Protein AF-Q1N130-F1 (afdb_monomer_lite)

Organism: NCBI:txid207949

Foldseek 3Di:
DDPDDPPDVDQDWDKDKFFWADWDKDDQDDPDPPDQTKIWIFTQGPNFTEIEIESDPCQADDHRFIWIFIWDQDPVGTYTDHPGIDGDDDPVVPD

Radius of gyration: 16.7 Å; chains: 1; bounding box: 60×26×41 Å

Secondary structure (DSSP, 8-state):
---------PPPPEEEEEEEEEEEEEEEE-SSTTSPPEEEEEEEETTEEEEEEESSS--S--TT-EEEEEEEEETTEEEE-TTT-EE---GGG--

Structure (mmCIF, N/CA/C/O backbone):
data_AF-Q1N130-F1
#
_entry.id   AF-Q1N130-F1
#
loop_
_atom_site.group_PDB
_atom_site.id
_atom_site.type_symbol
_atom_site.label_atom_id
_atom_site.label_alt_id
_atom_site.label_comp_id
_atom_site.label_asym_id
_atom_site.label_entity_id
_atom_site.label_seq_id
_atom_site.pdbx_PDB_ins_code
_atom_site.Cartn_x
_atom_site.Cartn_y
_atom_site.Cartn_z
_atom_site.occupancy
_atom_site.B_iso_or_equiv
_atom_site.auth_seq_id
_atom_site.auth_comp_id
_atom_site.auth_asym_id
_atom_site.auth_atom_id
_atom_site.pdbx_PDB_model_num
ATOM 1 N N . MET A 1 1 ? 44.681 0.765 13.649 1.00 43.44 1 MET A N 1
ATOM 2 C CA . MET A 1 1 ? 43.348 0.150 13.839 1.00 43.44 1 MET A CA 1
ATOM 3 C C . MET A 1 1 ? 42.412 0.692 12.769 1.00 43.44 1 MET A C 1
ATOM 5 O O . MET A 1 1 ? 41.995 1.840 12.863 1.00 43.44 1 MET A O 1
ATOM 9 N N . ALA A 1 2 ? 42.157 -0.078 11.708 1.00 48.56 2 ALA A N 1
ATOM 10 C CA . ALA A 1 2 ? 41.225 0.325 10.659 1.00 48.56 2 ALA A CA 1
ATOM 11 C C . ALA A 1 2 ? 39.799 0.287 11.226 1.00 48.56 2 ALA A C 1
ATOM 13 O O . ALA A 1 2 ? 39.336 -0.766 11.663 1.00 48.56 2 ALA A O 1
ATOM 14 N N . ARG A 1 3 ? 39.112 1.434 11.263 1.00 51.25 3 ARG A N 1
ATOM 15 C CA . ARG A 1 3 ? 37.687 1.484 11.603 1.00 51.25 3 ARG A CA 1
ATOM 16 C C . ARG A 1 3 ? 36.898 0.862 10.455 1.00 51.25 3 ARG A C 1
ATOM 18 O O . ARG A 1 3 ? 36.513 1.543 9.511 1.00 51.25 3 ARG A O 1
ATOM 25 N N . GLY A 1 4 ? 36.685 -0.448 10.539 1.00 58.12 4 GLY A N 1
ATOM 26 C CA . GLY A 1 4 ? 35.635 -1.117 9.787 1.00 58.12 4 GLY A CA 1
ATOM 27 C C . GLY A 1 4 ? 34.294 -0.469 10.127 1.00 58.12 4 GLY A C 1
ATOM 28 O O . GLY A 1 4 ? 33.982 -0.242 11.295 1.00 58.12 4 GLY A O 1
ATOM 29 N N . GLY A 1 5 ? 33.514 -0.122 9.110 1.00 54.62 5 GLY A N 1
ATOM 30 C CA . GLY A 1 5 ? 32.236 0.531 9.344 1.00 54.62 5 GLY A CA 1
ATOM 31 C C . GLY A 1 5 ? 31.475 0.832 8.071 1.00 54.62 5 GLY A C 1
ATOM 32 O O . GLY A 1 5 ? 31.172 1.987 7.802 1.00 54.62 5 GLY A O 1
ATOM 33 N N . PHE A 1 6 ? 31.129 -0.201 7.303 1.00 63.50 6 PHE A N 1
ATOM 34 C CA . PHE A 1 6 ? 30.113 -0.127 6.251 1.00 63.50 6 PHE A CA 1
ATOM 35 C C . PHE A 1 6 ? 28.723 0.147 6.856 1.00 63.50 6 PHE A C 1
ATOM 37 O O . PHE A 1 6 ? 27.824 -0.686 6.789 1.00 63.50 6 PHE A O 1
ATOM 44 N N . ARG A 1 7 ? 28.509 1.315 7.464 1.00 62.22 7 ARG A N 1
ATOM 45 C CA . ARG A 1 7 ? 27.157 1.810 7.731 1.00 62.22 7 ARG A CA 1
ATOM 46 C C . ARG A 1 7 ? 26.706 2.548 6.481 1.00 62.22 7 ARG A C 1
ATOM 48 O O . ARG A 1 7 ? 26.842 3.760 6.377 1.00 62.22 7 ARG A O 1
ATOM 55 N N . ARG A 1 8 ? 26.214 1.800 5.488 1.00 63.16 8 ARG A N 1
ATOM 56 C CA . ARG A 1 8 ? 25.406 2.411 4.424 1.00 63.16 8 ARG A CA 1
ATOM 57 C C . ARG A 1 8 ? 24.234 3.102 5.123 1.00 63.16 8 ARG A C 1
ATOM 59 O O . ARG A 1 8 ? 23.512 2.432 5.860 1.00 63.16 8 ARG A O 1
ATOM 66 N N . ASN A 1 9 ? 24.071 4.407 4.910 1.00 69.94 9 ASN A N 1
ATOM 67 C CA . ASN A 1 9 ? 22.906 5.181 5.346 1.00 69.94 9 ASN A CA 1
ATOM 68 C C . ASN A 1 9 ? 21.666 4.636 4.628 1.00 69.94 9 ASN A C 1
ATOM 70 O O . ASN A 1 9 ? 21.232 5.160 3.605 1.00 69.94 9 ASN A O 1
ATOM 74 N N . LYS A 1 10 ? 21.140 3.508 5.107 1.00 75.94 10 LYS A N 1
ATOM 75 C CA . LYS A 1 10 ? 19.893 2.945 4.615 1.00 75.94 10 LYS A CA 1
ATOM 76 C C . LYS A 1 10 ? 18.791 3.874 5.095 1.00 75.94 10 LYS A C 1
ATOM 78 O O . LYS A 1 10 ? 18.631 4.046 6.300 1.00 75.94 10 LYS A O 1
ATOM 83 N N . ILE A 1 11 ? 18.064 4.466 4.152 1.00 82.81 11 ILE A N 1
ATOM 84 C CA . ILE A 1 11 ? 16.909 5.312 4.452 1.00 82.81 11 ILE A CA 1
ATOM 85 C C . ILE A 1 11 ? 15.965 4.507 5.348 1.00 82.81 11 ILE A C 1
ATOM 87 O O . ILE A 1 11 ? 15.529 3.406 4.988 1.00 82.81 11 ILE A O 1
ATOM 91 N N . GLN A 1 12 ? 15.720 5.032 6.546 1.00 87.62 12 GLN A N 1
ATOM 92 C CA . GLN A 1 12 ? 14.820 4.418 7.507 1.00 87.62 12 GLN A CA 1
ATOM 93 C C . GLN A 1 12 ? 13.394 4.569 6.979 1.00 87.62 12 GLN A C 1
ATOM 95 O O . GLN A 1 12 ? 12.940 5.680 6.717 1.00 87.62 12 GLN A O 1
ATOM 100 N N . LYS A 1 13 ? 12.695 3.445 6.807 1.00 94.38 13 LYS A N 1
ATOM 101 C CA . LYS A 1 13 ? 11.293 3.460 6.380 1.00 94.38 13 LYS A CA 1
ATOM 102 C C . LYS A 1 13 ? 10.420 3.933 7.537 1.00 94.38 13 LYS A C 1
ATOM 104 O O . LYS A 1 13 ? 10.610 3.477 8.669 1.00 94.38 13 LYS A O 1
ATOM 109 N N . GLN A 1 14 ? 9.481 4.814 7.229 1.00 96.81 14 GLN A N 1
ATOM 110 C CA . GLN A 1 14 ? 8.449 5.276 8.147 1.00 96.81 14 GLN A CA 1
ATOM 111 C C . GLN A 1 14 ? 7.322 4.239 8.223 1.00 96.81 14 GLN A C 1
ATOM 113 O O . GLN A 1 14 ? 7.218 3.366 7.357 1.00 96.81 14 GLN A O 1
ATOM 118 N N . GLN A 1 15 ? 6.516 4.304 9.280 1.00 97.25 15 GLN A N 1
ATOM 119 C CA . GLN A 1 15 ? 5.334 3.461 9.461 1.00 97.25 15 GLN A CA 1
ATOM 120 C C . GLN A 1 15 ? 4.089 4.312 9.231 1.00 97.25 15 GLN A C 1
ATOM 122 O O . GLN A 1 15 ? 4.014 5.425 9.744 1.00 97.25 15 GLN A O 1
ATOM 127 N N . GLY A 1 16 ? 3.142 3.788 8.461 1.00 97.19 16 GLY A N 1
ATOM 128 C CA . GLY A 1 16 ? 1.845 4.399 8.209 1.00 97.19 16 GLY A CA 1
ATOM 129 C C . GLY A 1 16 ? 0.722 3.480 8.674 1.00 97.19 16 GLY A C 1
ATOM 130 O O . GLY A 1 16 ? 0.847 2.251 8.632 1.00 97.19 16 GLY A O 1
ATOM 131 N N . LYS A 1 17 ? -0.365 4.090 9.134 1.00 97.75 17 LYS A N 1
ATOM 132 C CA . LYS A 1 17 ? -1.630 3.432 9.446 1.00 97.75 17 LYS A CA 1
ATOM 133 C C . LYS A 1 17 ? -2.748 4.392 9.073 1.00 97.75 17 LYS A C 1
ATOM 135 O O . LYS A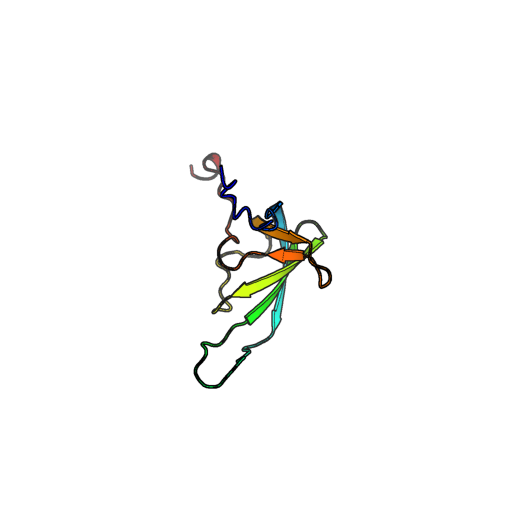 1 17 ? -2.631 5.569 9.400 1.00 97.75 17 LYS A O 1
ATOM 140 N N . GLY A 1 18 ? -3.800 3.886 8.447 1.00 97.81 18 GLY A N 1
ATOM 141 C CA . GLY A 1 18 ? -4.942 4.720 8.115 1.00 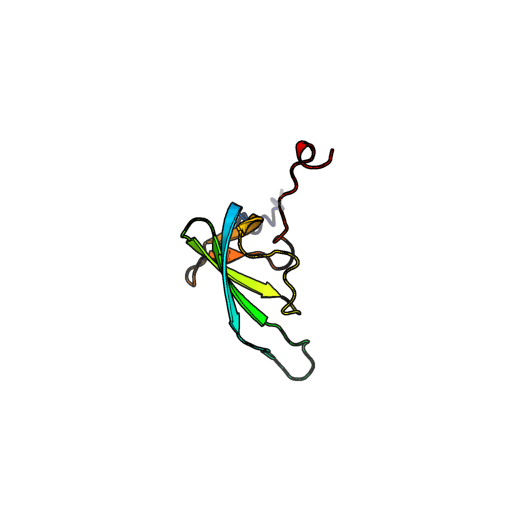97.81 18 GLY A CA 1
ATOM 142 C C . GLY A 1 18 ? -6.053 4.008 7.368 1.00 97.81 18 GLY A C 1
ATOM 143 O O . GLY A 1 18 ? -5.932 2.820 7.077 1.00 97.81 18 GLY A O 1
ATOM 144 N N . THR A 1 19 ? -7.128 4.728 7.071 1.00 98.31 19 THR A N 1
ATOM 145 C CA . THR A 1 19 ? -8.273 4.211 6.305 1.00 98.31 19 THR A CA 1
ATOM 146 C C 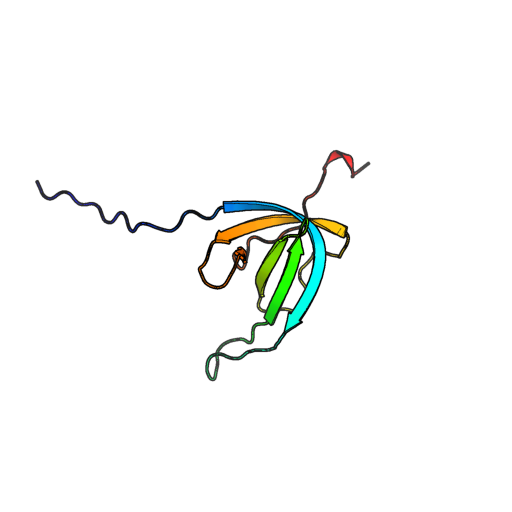. THR A 1 19 ? -7.995 4.319 4.812 1.00 98.31 19 THR A C 1
ATOM 148 O O . THR A 1 19 ? -7.630 5.391 4.336 1.00 98.31 19 THR A O 1
ATOM 151 N N . LEU A 1 20 ? -8.166 3.226 4.065 1.00 98.44 20 LEU A N 1
ATOM 152 C CA . LEU A 1 20 ? -8.017 3.220 2.612 1.00 98.44 20 LEU A CA 1
ATOM 153 C C . LEU A 1 20 ? -9.246 3.850 1.946 1.00 98.44 20 LEU A C 1
ATOM 155 O O . LEU A 1 20 ? -10.338 3.293 1.991 1.00 98.44 20 LEU A O 1
ATOM 159 N N . GLU A 1 21 ? -9.074 5.001 1.306 1.00 98.44 21 GLU A N 1
ATOM 160 C CA . GLU A 1 21 ? -10.180 5.789 0.750 1.00 98.44 21 GLU A CA 1
ATOM 161 C C . GLU A 1 21 ? -10.347 5.587 -0.754 1.00 98.44 21 GLU A C 1
ATOM 163 O O . GLU A 1 21 ? -11.471 5.509 -1.252 1.00 98.44 21 GLU A O 1
ATOM 168 N N . THR A 1 22 ? -9.239 5.494 -1.494 1.00 98.25 22 THR A N 1
ATOM 169 C CA . THR A 1 22 ? -9.271 5.281 -2.946 1.00 98.25 22 THR A CA 1
ATOM 170 C C . THR A 1 22 ? -8.150 4.353 -3.405 1.00 98.25 22 THR A C 1
ATOM 172 O O . THR A 1 22 ? -7.085 4.288 -2.787 1.00 98.25 22 THR A O 1
ATOM 175 N N . VAL A 1 23 ? -8.396 3.644 -4.511 1.00 98.00 23 VAL A N 1
ATOM 176 C CA . VAL A 1 23 ? -7.413 2.806 -5.205 1.00 98.00 23 VAL A CA 1
ATOM 177 C C . VAL A 1 23 ? -7.526 3.068 -6.702 1.00 98.00 23 VAL A C 1
ATOM 179 O O . VAL A 1 23 ? -8.561 2.792 -7.308 1.00 98.00 23 VAL A O 1
ATOM 182 N N . LYS A 1 24 ? -6.448 3.558 -7.317 1.00 97.88 24 LYS A N 1
ATOM 183 C CA . LYS A 1 24 ? -6.306 3.627 -8.775 1.00 97.88 24 LYS A CA 1
ATOM 184 C C . LYS A 1 24 ? -5.135 2.761 -9.216 1.00 97.88 24 LYS A C 1
ATOM 186 O O . LYS A 1 24 ? -4.009 2.978 -8.780 1.00 97.88 24 LYS A O 1
ATOM 191 N N . THR A 1 25 ? -5.391 1.816 -10.112 1.00 97.81 25 THR A N 1
ATOM 192 C CA . THR A 1 25 ? -4.379 0.877 -10.612 1.00 97.81 25 THR A CA 1
ATOM 193 C C . THR A 1 25 ? -4.001 1.199 -12.054 1.00 97.81 25 THR A C 1
ATOM 195 O O . THR A 1 25 ? -4.871 1.415 -12.895 1.00 97.81 25 THR A O 1
ATOM 198 N N . GLU A 1 26 ? -2.703 1.191 -12.346 1.00 97.56 26 GLU A N 1
ATOM 199 C CA . GLU A 1 26 ? -2.127 1.332 -13.684 1.00 97.56 26 GLU A CA 1
ATOM 200 C C . GLU A 1 26 ? -1.197 0.147 -13.991 1.00 97.56 26 GLU A C 1
ATOM 202 O O . GLU A 1 26 ? -0.532 -0.384 -13.097 1.00 97.56 26 GLU A O 1
ATOM 207 N N . GLY A 1 27 ? -1.133 -0.257 -15.263 1.00 94.25 27 GLY A N 1
ATOM 208 C CA . GLY A 1 27 ? -0.338 -1.396 -15.734 1.00 94.25 27 GLY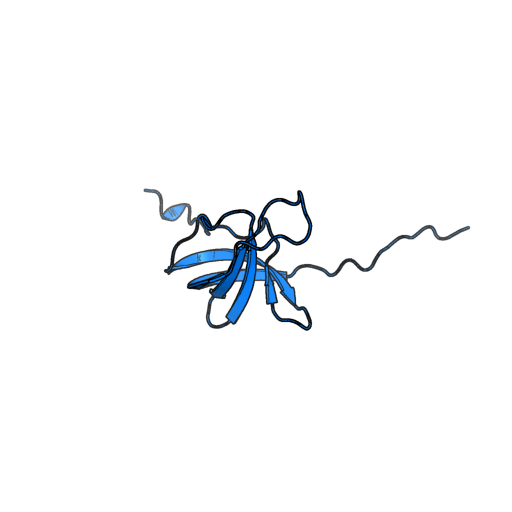 A CA 1
ATOM 209 C C . GLY A 1 27 ? -1.177 -2.436 -16.495 1.00 94.25 27 GLY A C 1
ATOM 210 O O . GLY A 1 27 ? -2.320 -2.143 -16.853 1.00 94.25 27 GLY A O 1
ATOM 211 N N . PRO A 1 28 ? -0.632 -3.639 -16.752 1.00 94.50 28 PRO A N 1
ATOM 212 C CA . PRO A 1 28 ? 0.681 -4.111 -16.308 1.00 94.50 28 PRO A CA 1
ATOM 213 C C . PRO A 1 28 ? 1.850 -3.396 -16.999 1.00 94.50 28 PRO A C 1
ATOM 215 O O . PRO A 1 28 ? 1.782 -3.021 -18.168 1.00 94.50 28 PRO A O 1
ATOM 218 N N . PHE A 1 29 ? 2.948 -3.226 -16.270 1.00 95.38 29 PHE A N 1
ATOM 219 C CA . PHE A 1 29 ? 4.215 -2.707 -16.775 1.00 95.38 29 PHE A CA 1
ATOM 220 C C . PHE A 1 29 ? 5.259 -3.822 -16.841 1.00 95.38 29 PHE A C 1
ATOM 222 O O . PHE A 1 29 ? 5.345 -4.668 -15.952 1.00 95.38 29 PHE A O 1
ATOM 229 N N . ILE A 1 30 ? 6.107 -3.782 -17.869 1.00 94.62 30 ILE A N 1
ATOM 230 C CA . ILE A 1 30 ? 7.251 -4.685 -18.034 1.00 94.62 30 ILE A CA 1
ATOM 231 C C . ILE A 1 30 ? 8.495 -3.816 -18.215 1.00 94.62 30 ILE A C 1
ATOM 233 O O . ILE A 1 30 ? 8.560 -2.999 -19.128 1.00 94.62 30 ILE A O 1
ATOM 237 N N . GLU A 1 31 ? 9.482 -3.964 -17.331 1.00 90.25 31 GLU A N 1
ATOM 238 C CA . GLU A 1 31 ? 10.704 -3.140 -17.378 1.00 90.25 31 GLU A CA 1
ATOM 239 C C . GLU A 1 31 ? 11.715 -3.650 -18.415 1.00 90.25 31 GLU A C 1
ATOM 241 O O . GLU A 1 31 ? 12.428 -2.862 -19.027 1.00 90.25 31 GLU A O 1
ATOM 246 N N . TRP A 1 32 ? 11.763 -4.968 -18.631 1.00 91.94 32 TRP A N 1
ATOM 247 C CA . TRP A 1 32 ? 12.564 -5.619 -19.668 1.00 91.94 32 TRP A CA 1
ATOM 248 C C . TRP A 1 32 ? 11.962 -6.974 -20.046 1.00 91.94 32 TRP A C 1
ATOM 250 O O . TRP A 1 32 ? 11.217 -7.578 -19.270 1.00 91.94 32 TRP A O 1
ATOM 260 N N . VAL A 1 33 ? 12.324 -7.479 -21.227 1.00 90.19 33 VAL A N 1
ATOM 261 C CA . VAL A 1 33 ? 11.866 -8.782 -21.732 1.00 90.19 33 VAL A CA 1
ATOM 262 C C . VAL A 1 33 ? 12.259 -9.890 -20.747 1.00 90.19 33 VAL A C 1
ATOM 264 O O . VAL A 1 33 ? 13.441 -10.097 -20.480 1.00 90.19 33 VAL A O 1
ATOM 267 N N . GLY A 1 34 ? 11.264 -10.585 -20.189 1.00 90.06 34 GLY A N 1
ATOM 268 C CA . GLY A 1 34 ? 11.453 -11.672 -19.220 1.00 90.06 34 GLY A CA 1
ATOM 269 C C . GLY A 1 34 ? 11.346 -11.277 -17.740 1.00 90.06 34 GLY A C 1
ATOM 270 O O . GLY A 1 34 ? 11.375 -12.165 -16.890 1.00 90.06 34 GLY A O 1
ATOM 271 N N . LYS A 1 35 ? 11.195 -9.987 -17.394 1.00 91.38 35 LYS A N 1
ATOM 272 C CA . LYS A 1 35 ? 10.787 -9.592 -16.031 1.00 91.38 35 LYS A CA 1
ATOM 273 C C . LYS A 1 35 ? 9.299 -9.910 -15.837 1.00 91.38 35 LYS A C 1
ATOM 275 O O . LYS A 1 35 ? 8.533 -9.651 -16.765 1.00 91.38 35 LYS A O 1
ATOM 280 N N . PRO A 1 36 ? 8.875 -10.384 -14.651 1.00 92.75 36 PRO A N 1
ATOM 281 C CA . PRO A 1 36 ? 7.461 -10.418 -14.308 1.00 92.75 36 PRO A CA 1
ATOM 282 C C . PRO A 1 36 ? 6.825 -9.037 -14.455 1.00 92.75 36 PRO A C 1
ATOM 284 O O . PRO A 1 36 ? 7.465 -8.015 -14.170 1.00 92.75 36 PRO A O 1
ATOM 287 N N . GLU A 1 37 ? 5.571 -9.030 -14.889 1.00 95.19 37 GLU A N 1
ATOM 288 C CA . GLU A 1 37 ? 4.762 -7.824 -14.908 1.00 95.19 37 GLU A CA 1
ATOM 289 C C . GLU A 1 37 ? 4.550 -7.270 -13.496 1.00 95.19 37 GLU A C 1
ATOM 291 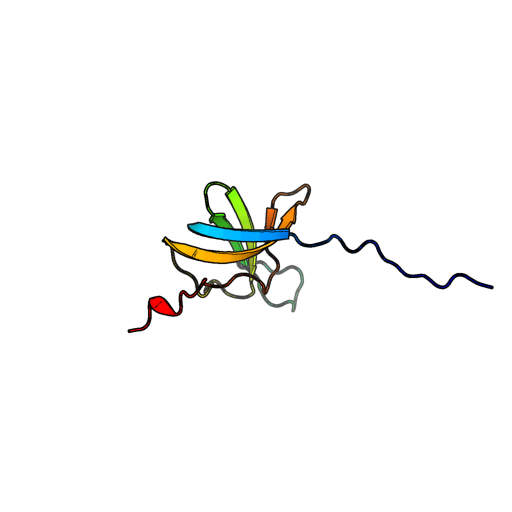O O . GLU A 1 37 ? 4.640 -7.983 -12.493 1.00 95.19 37 GLU A O 1
ATOM 296 N N . TYR A 1 38 ? 4.321 -5.966 -13.418 1.00 95.62 38 TYR A N 1
ATOM 297 C CA . TYR A 1 38 ? 3.952 -5.314 -12.173 1.00 95.62 38 TYR A CA 1
ATOM 298 C C . TYR A 1 38 ? 2.919 -4.222 -12.418 1.00 95.62 38 TYR A C 1
ATOM 300 O O . TYR A 1 38 ? 2.831 -3.648 -13.505 1.00 95.62 38 TYR A O 1
ATOM 308 N N . TYR A 1 39 ? 2.173 -3.907 -11.373 1.00 97.38 39 TYR A N 1
ATOM 309 C CA . TYR A 1 39 ? 1.164 -2.865 -11.345 1.00 97.38 39 TYR A CA 1
ATOM 310 C C . TYR A 1 39 ? 1.623 -1.730 -10.436 1.00 97.38 39 TYR A C 1
ATOM 312 O O . TYR A 1 39 ? 2.392 -1.931 -9.490 1.00 97.38 39 TYR A O 1
ATOM 320 N N . ARG A 1 40 ? 1.159 -0.519 -10.740 1.00 97.25 40 ARG A N 1
ATOM 321 C CA . ARG A 1 40 ? 1.300 0.650 -9.871 1.00 97.25 40 ARG A CA 1
ATOM 322 C C . ARG A 1 40 ? -0.068 1.023 -9.337 1.00 97.25 40 ARG A C 1
ATOM 324 O O . ARG A 1 40 ? -0.992 1.243 -10.112 1.00 97.25 40 ARG A O 1
ATOM 331 N N . HIS A 1 41 ? -0.171 1.124 -8.023 1.00 97.88 41 HIS A N 1
ATOM 332 C CA . HIS A 1 41 ? -1.379 1.513 -7.318 1.00 97.88 41 HIS A CA 1
ATOM 333 C C . HIS A 1 41 ? -1.167 2.873 -6.671 1.00 97.88 41 HIS A C 1
ATOM 335 O O . HIS A 1 41 ? -0.197 3.065 -5.938 1.00 97.88 41 HIS A O 1
ATOM 341 N N . TYR A 1 42 ? -2.077 3.798 -6.935 1.00 98.00 42 TYR A N 1
ATOM 342 C CA . TYR A 1 42 ? -2.186 5.076 -6.251 1.00 98.00 42 TYR A CA 1
ATOM 343 C C . TYR A 1 42 ? -3.277 4.920 -5.198 1.00 98.00 42 TYR A C 1
ATOM 345 O O . TYR A 1 42 ? -4.441 4.694 -5.535 1.00 98.00 42 TYR A O 1
ATOM 353 N N . LEU A 1 43 ? -2.862 4.938 -3.934 1.00 98.31 43 LEU A N 1
ATOM 354 C CA . LEU A 1 43 ? -3.709 4.714 -2.772 1.00 98.31 43 LEU A CA 1
ATOM 355 C C . LEU A 1 43 ? -3.885 6.039 -2.036 1.00 98.31 43 LEU A C 1
ATOM 357 O O . LEU A 1 43 ? -2.885 6.652 -1.661 1.00 98.31 43 LEU A O 1
ATOM 361 N N . THR A 1 44 ? -5.122 6.461 -1.787 1.00 98.50 44 THR A N 1
ATOM 362 C CA . THR A 1 44 ? -5.384 7.551 -0.834 1.00 98.50 44 THR A CA 1
ATOM 363 C C . THR A 1 44 ? -5.659 6.944 0.533 1.00 98.50 44 THR A C 1
ATOM 365 O O . THR A 1 44 ? -6.555 6.109 0.657 1.00 98.50 44 THR A O 1
ATOM 368 N N . ILE A 1 45 ? -4.866 7.322 1.536 1.00 98.44 45 ILE A N 1
ATOM 369 C CA . ILE A 1 45 ? -4.981 6.828 2.910 1.00 98.44 45 ILE A CA 1
ATOM 370 C C . ILE A 1 45 ? -4.966 8.023 3.864 1.00 98.44 45 ILE A C 1
ATOM 372 O O . ILE A 1 45 ? -3.965 8.743 3.924 1.00 98.44 45 ILE A O 1
ATOM 376 N N . ASP A 1 46 ? -6.064 8.231 4.595 1.00 97.06 46 ASP A N 1
ATOM 377 C CA . ASP A 1 46 ? -6.287 9.409 5.455 1.00 97.06 46 ASP A CA 1
ATOM 378 C C . ASP A 1 46 ? -5.897 10.734 4.759 1.00 97.06 46 ASP A C 1
ATOM 380 O O . ASP A 1 46 ? -5.148 11.561 5.285 1.00 97.06 46 ASP A O 1
ATOM 384 N N . GLY A 1 47 ? -6.347 10.905 3.515 1.00 96.94 47 GLY A N 1
ATOM 385 C CA . GLY A 1 47 ? -6.123 12.088 2.686 1.00 96.94 47 GLY A CA 1
ATOM 386 C C . GLY A 1 47 ? -4.742 12.192 2.031 1.00 96.94 47 GLY A C 1
ATOM 387 O O . GLY A 1 47 ? -4.520 13.115 1.249 1.00 96.94 47 GLY A O 1
ATOM 388 N N . ASN A 1 48 ? -3.813 11.269 2.303 1.00 97.81 48 ASN A N 1
ATOM 389 C CA . ASN A 1 48 ? -2.474 11.272 1.707 1.00 97.81 48 ASN A CA 1
ATOM 390 C C . ASN A 1 48 ? -2.378 10.283 0.544 1.00 97.81 48 ASN A C 1
ATOM 392 O O . ASN A 1 48 ? -2.840 9.148 0.647 1.00 97.81 48 ASN A O 1
ATOM 396 N N . GLU A 1 49 ? -1.736 10.694 -0.550 1.00 98.06 49 GLU A N 1
ATOM 397 C CA . GLU A 1 49 ? -1.528 9.837 -1.718 1.00 98.06 49 GLU A CA 1
ATOM 398 C C . GLU A 1 49 ? -0.210 9.060 -1.613 1.00 98.06 49 GLU A C 1
ATOM 400 O O . GLU A 1 49 ? 0.867 9.627 -1.407 1.00 98.06 49 GLU A O 1
ATOM 405 N N . TYR A 1 50 ? -0.302 7.745 -1.791 1.00 98.38 50 TYR A N 1
ATOM 406 C CA . TYR A 1 50 ? 0.817 6.818 -1.767 1.00 98.38 50 TYR A CA 1
ATOM 407 C C . TYR A 1 50 ? 0.890 6.017 -3.060 1.00 98.38 50 TYR A C 1
ATOM 409 O O . TYR A 1 50 ? -0.121 5.544 -3.575 1.00 98.38 50 TYR A O 1
ATOM 417 N N . ARG A 1 51 ? 2.110 5.762 -3.535 1.00 97.94 51 ARG A N 1
ATOM 418 C CA . ARG A 1 51 ? 2.368 4.797 -4.605 1.00 97.94 51 ARG A CA 1
ATOM 419 C C . ARG A 1 51 ? 2.744 3.439 -4.022 1.00 97.94 51 ARG A C 1
ATOM 421 O O . ARG A 1 51 ? 3.654 3.347 -3.198 1.00 97.94 51 ARG A O 1
ATOM 428 N N . TYR A 1 52 ? 2.119 2.377 -4.513 1.00 97.75 52 TYR A N 1
ATOM 429 C CA . TYR A 1 52 ? 2.424 0.991 -4.171 1.00 97.75 52 TYR A CA 1
ATOM 430 C C . TYR A 1 52 ? 2.655 0.153 -5.435 1.00 97.75 52 TYR A C 1
ATOM 432 O O . TYR A 1 52 ? 1.994 0.359 -6.448 1.00 97.75 52 TYR A O 1
ATOM 440 N N . GLU A 1 53 ? 3.619 -0.769 -5.398 1.00 96.69 53 GLU A N 1
ATOM 441 C CA . GLU A 1 53 ? 3.962 -1.634 -6.535 1.00 96.69 53 GLU A CA 1
ATOM 442 C C . GLU A 1 53 ? 3.881 -3.112 -6.150 1.00 96.69 53 GLU A C 1
ATOM 444 O O . GLU A 1 53 ? 4.626 -3.584 -5.282 1.00 96.69 53 GLU A O 1
ATOM 449 N N . SER A 1 54 ? 3.040 -3.857 -6.858 1.00 96.25 54 SER A N 1
ATOM 450 C CA . SER A 1 54 ? 2.814 -5.294 -6.674 1.00 96.25 54 SER A CA 1
ATOM 451 C C . SER A 1 54 ? 2.847 -6.026 -8.012 1.00 96.25 54 SER A C 1
ATOM 453 O O . SER A 1 54 ? 2.772 -5.432 -9.084 1.00 96.25 54 SER A O 1
ATOM 455 N N . ASP A 1 55 ? 3.019 -7.339 -7.946 1.00 95.00 55 ASP A N 1
ATOM 456 C CA . ASP A 1 55 ? 2.934 -8.261 -9.087 1.00 95.00 55 ASP A CA 1
ATOM 457 C C . ASP A 1 55 ? 1.489 -8.672 -9.433 1.00 95.00 55 ASP A C 1
ATOM 459 O O . ASP A 1 55 ? 1.263 -9.368 -10.416 1.00 95.00 55 ASP A O 1
ATOM 463 N N . THR A 1 56 ? 0.504 -8.210 -8.660 1.00 94.31 56 THR A N 1
ATOM 464 C CA . THR A 1 56 ? -0.923 -8.508 -8.836 1.00 94.31 56 THR A CA 1
ATOM 465 C C . THR A 1 56 ? -1.776 -7.268 -8.578 1.00 94.31 56 THR A C 1
ATOM 467 O O . THR A 1 56 ? -1.354 -6.362 -7.854 1.00 94.31 56 THR A O 1
ATOM 470 N N . THR A 1 57 ? -2.984 -7.240 -9.142 1.00 94.81 57 THR A N 1
ATOM 471 C CA . THR A 1 57 ? -4.004 -6.226 -8.845 1.00 94.81 57 THR A CA 1
ATOM 472 C C . THR A 1 57 ? -4.785 -6.503 -7.563 1.00 94.81 57 THR A C 1
ATOM 474 O O . THR A 1 57 ? -5.466 -5.610 -7.068 1.00 94.81 57 THR A O 1
ATOM 477 N N . ASP A 1 58 ? -4.714 -7.729 -7.044 1.00 95.31 58 ASP A N 1
ATOM 478 C CA . ASP A 1 58 ? -5.334 -8.112 -5.777 1.00 95.31 58 ASP A CA 1
ATOM 479 C C . ASP A 1 58 ? -4.474 -7.620 -4.603 1.00 95.31 58 ASP A C 1
ATOM 481 O O . ASP A 1 58 ? -3.386 -8.135 -4.354 1.00 95.31 58 ASP A O 1
ATOM 485 N N . LEU A 1 59 ? -4.934 -6.575 -3.909 1.00 95.19 59 LEU A N 1
ATOM 486 C CA . LEU A 1 59 ? -4.173 -5.938 -2.826 1.00 95.19 59 LEU A CA 1
ATOM 487 C C . LEU A 1 59 ? -4.388 -6.595 -1.454 1.00 95.19 59 LEU A C 1
ATOM 489 O O . LEU A 1 59 ? -3.698 -6.236 -0.499 1.00 95.19 59 LEU A O 1
ATOM 493 N N . GLY A 1 60 ? -5.354 -7.513 -1.330 1.00 94.12 60 GLY A N 1
ATOM 494 C CA . GLY A 1 60 ? -5.745 -8.111 -0.047 1.00 94.12 60 GLY A CA 1
ATOM 495 C C . GLY A 1 60 ? -6.326 -7.112 0.968 1.00 94.12 60 GLY A C 1
ATOM 496 O O . GLY A 1 60 ? -6.367 -7.406 2.163 1.00 94.12 60 GLY A O 1
ATOM 497 N N . VAL A 1 61 ? -6.731 -5.925 0.505 1.00 96.12 61 VAL A N 1
ATOM 498 C CA . VAL A 1 61 ? -7.364 -4.845 1.276 1.00 96.12 61 VAL A CA 1
ATOM 499 C C . VAL A 1 61 ? -8.455 -4.198 0.429 1.00 96.12 61 VAL A C 1
ATOM 501 O O . VAL A 1 61 ? -8.328 -4.116 -0.795 1.00 96.12 61 VAL A O 1
ATOM 504 N N . GLU A 1 62 ? -9.511 -3.726 1.079 1.00 96.56 62 GLU A N 1
ATOM 505 C CA . GLU A 1 62 ? -10.679 -3.127 0.431 1.00 96.56 62 GLU A CA 1
ATOM 506 C C . GLU A 1 62 ? -10.855 -1.656 0.835 1.00 96.56 62 GLU A C 1
ATOM 508 O O . GLU A 1 62 ? -10.288 -1.186 1.823 1.00 96.56 62 GLU A O 1
ATOM 513 N N . LEU A 1 63 ? -11.639 -0.896 0.063 1.00 97.31 63 LEU A N 1
ATOM 514 C CA . LEU A 1 63 ? -11.976 0.482 0.433 1.00 97.31 63 LEU A CA 1
ATOM 515 C C . LEU A 1 63 ? -12.700 0.506 1.785 1.00 97.31 63 LEU A C 1
ATOM 517 O O . LEU A 1 63 ? -13.601 -0.292 2.032 1.00 97.31 63 LEU A O 1
ATOM 521 N N . GLY A 1 64 ? -12.316 1.442 2.648 1.00 96.81 64 GLY A N 1
ATOM 522 C CA . GLY A 1 64 ? -12.788 1.543 4.026 1.00 96.81 64 GLY A CA 1
ATOM 523 C C . GLY A 1 64 ? -12.009 0.679 5.020 1.00 96.81 64 GLY A C 1
ATOM 524 O O . GLY A 1 64 ? -12.164 0.877 6.225 1.00 96.81 64 GLY A O 1
ATOM 525 N N . ASP A 1 65 ? -11.140 -0.228 4.562 1.00 96.94 65 ASP A N 1
ATOM 526 C CA . ASP A 1 65 ? -10.286 -0.979 5.474 1.00 96.94 65 ASP A CA 1
ATOM 527 C C . ASP A 1 65 ? -9.262 -0.070 6.141 1.00 96.94 65 ASP A C 1
ATOM 529 O O . ASP A 1 65 ? -8.632 0.788 5.517 1.00 96.94 65 ASP A O 1
ATOM 533 N N . MET A 1 66 ? -9.026 -0.332 7.423 1.00 97.19 66 MET A N 1
ATOM 534 C CA . MET A 1 66 ? -7.858 0.204 8.095 1.00 97.19 66 MET A CA 1
ATOM 535 C C . MET A 1 66 ? -6.637 -0.605 7.660 1.00 97.19 66 MET A C 1
ATOM 537 O O . MET A 1 66 ? -6.584 -1.816 7.860 1.00 97.19 66 MET A O 1
ATOM 541 N N . VAL A 1 67 ? -5.644 0.059 7.083 1.00 98.12 67 VAL A N 1
ATOM 542 C CA . VAL A 1 67 ? -4.421 -0.554 6.566 1.00 98.12 67 VAL A CA 1
ATOM 543 C C . VAL A 1 67 ? -3.202 -0.101 7.358 1.00 98.12 67 VAL A C 1
ATOM 545 O O . VAL A 1 67 ? -3.159 1.000 7.907 1.00 98.12 67 VAL A O 1
ATOM 548 N N . VAL A 1 68 ? -2.193 -0.962 7.421 1.00 98.06 68 VAL A N 1
ATOM 549 C CA . VAL A 1 68 ? -0.866 -0.682 7.976 1.00 98.06 68 VAL A CA 1
ATOM 550 C C . VAL A 1 68 ? 0.185 -0.941 6.913 1.00 98.06 68 VAL A C 1
ATOM 552 O O . VAL A 1 68 ? 0.056 -1.861 6.107 1.00 98.06 68 VAL A O 1
ATOM 555 N N . PHE A 1 69 ? 1.220 -0.108 6.889 1.00 98.38 69 PHE A N 1
ATOM 556 C CA . PHE A 1 69 ? 2.261 -0.188 5.873 1.00 98.38 69 PHE A CA 1
ATOM 557 C C . PHE A 1 69 ? 3.547 0.502 6.314 1.00 98.38 69 PHE A C 1
ATOM 559 O O . PHE A 1 69 ? 3.609 1.220 7.314 1.00 98.38 69 PHE A O 1
ATOM 566 N N . ARG A 1 70 ? 4.612 0.289 5.542 1.00 98.00 70 ARG A N 1
ATOM 567 C CA . ARG A 1 70 ? 5.838 1.078 5.641 1.00 98.00 70 ARG A CA 1
ATOM 568 C C . ARG A 1 70 ? 6.051 1.840 4.356 1.00 98.00 70 ARG A C 1
ATOM 570 O O . ARG A 1 70 ? 5.864 1.282 3.280 1.00 98.00 70 ARG A O 1
ATOM 577 N N . TYR A 1 71 ? 6.541 3.062 4.462 1.00 97.81 71 TYR A N 1
ATOM 578 C CA . TYR A 1 71 ? 6.804 3.890 3.296 1.00 97.81 71 TYR A CA 1
ATOM 579 C C . TYR A 1 71 ? 8.122 4.648 3.419 1.00 97.81 71 TYR A C 1
ATOM 581 O O . TYR A 1 71 ? 8.747 4.711 4.483 1.00 97.81 71 TYR A O 1
ATOM 589 N N . ILE A 1 72 ? 8.567 5.191 2.295 1.00 96.31 72 ILE A N 1
ATOM 590 C CA . ILE A 1 72 ? 9.617 6.200 2.240 1.00 96.31 72 ILE A CA 1
ATOM 591 C C . ILE A 1 72 ? 9.026 7.491 1.693 1.00 96.31 72 ILE A C 1
ATOM 593 O O . ILE A 1 72 ? 8.171 7.463 0.809 1.00 96.31 72 ILE A O 1
ATOM 597 N N . ASP A 1 73 ? 9.511 8.605 2.221 1.00 95.06 73 ASP A N 1
ATOM 598 C CA . ASP A 1 73 ? 9.346 9.902 1.587 1.00 95.06 73 ASP A CA 1
ATOM 599 C C . ASP A 1 73 ? 10.418 10.009 0.497 1.00 95.06 73 ASP A C 1
ATOM 601 O O . ASP A 1 73 ? 11.619 9.948 0.782 1.00 95.06 73 ASP A O 1
ATOM 605 N N . HIS A 1 74 ? 9.986 10.016 -0.760 1.00 92.69 74 HIS A N 1
ATOM 606 C CA . HIS A 1 74 ? 10.860 10.149 -1.916 1.00 92.69 74 HIS A CA 1
ATOM 607 C C . HIS A 1 74 ? 10.511 11.438 -2.654 1.00 92.69 74 HIS A C 1
ATOM 609 O O . HIS A 1 74 ? 9.378 11.904 -2.619 1.00 92.69 74 HIS A O 1
ATOM 615 N N . LYS A 1 75 ? 11.462 11.981 -3.417 1.00 91.12 75 LYS A N 1
ATOM 616 C CA . LYS A 1 75 ? 11.230 13.175 -4.251 1.00 91.12 75 LYS A CA 1
ATOM 617 C C . LYS A 1 75 ? 10.067 13.024 -5.250 1.00 91.12 75 LYS A C 1
ATOM 619 O O . LYS A 1 75 ? 9.542 14.021 -5.722 1.00 91.12 75 LYS A O 1
ATOM 624 N N . ASP A 1 76 ? 9.708 11.783 -5.582 1.00 88.75 76 ASP A N 1
ATOM 625 C CA . ASP A 1 76 ? 8.645 11.421 -6.529 1.00 88.75 76 ASP A CA 1
ATOM 626 C C . ASP A 1 76 ? 7.319 11.074 -5.817 1.00 88.75 76 ASP A C 1
ATOM 628 O O . ASP A 1 76 ? 6.399 10.567 -6.454 1.00 88.75 76 ASP A O 1
ATOM 632 N N . GLY A 1 77 ? 7.230 11.299 -4.500 1.00 93.88 77 GLY A N 1
ATOM 633 C CA . GLY A 1 77 ? 6.053 11.031 -3.672 1.00 93.88 77 GLY A CA 1
ATOM 634 C C . GLY A 1 77 ? 6.295 10.014 -2.553 1.00 93.88 77 GLY A C 1
ATOM 635 O O . GLY A 1 77 ? 7.409 9.520 -2.343 1.00 93.88 77 GLY A O 1
ATOM 636 N N . LEU A 1 78 ? 5.225 9.686 -1.827 1.00 97.81 78 LEU A N 1
ATOM 637 C CA . LEU A 1 78 ? 5.247 8.691 -0.758 1.00 97.81 78 LEU A CA 1
ATOM 638 C C . LEU A 1 78 ? 5.165 7.286 -1.361 1.00 97.81 78 LEU A C 1
ATOM 640 O O . LEU A 1 78 ? 4.199 6.950 -2.042 1.00 97.81 78 LEU A O 1
ATOM 644 N N . ILE A 1 79 ? 6.175 6.451 -1.121 1.00 97.44 79 ILE A N 1
ATOM 645 C CA . ILE A 1 79 ? 6.270 5.125 -1.750 1.00 97.44 79 ILE A CA 1
ATOM 646 C C . ILE A 1 79 ? 6.160 4.038 -0.689 1.00 97.44 79 ILE A C 1
ATOM 648 O O . ILE A 1 79 ? 7.035 3.912 0.173 1.00 97.44 79 ILE A O 1
ATOM 652 N N . ILE A 1 80 ? 5.111 3.223 -0.783 1.00 97.94 80 ILE A N 1
ATOM 653 C CA . ILE A 1 80 ? 4.888 2.063 0.077 1.00 97.94 80 ILE A CA 1
ATOM 654 C C . ILE A 1 80 ? 5.835 0.929 -0.319 1.00 97.94 80 ILE A C 1
ATOM 656 O O . ILE A 1 80 ? 6.056 0.618 -1.488 1.00 97.94 80 ILE A O 1
ATOM 660 N N . ASP A 1 81 ? 6.393 0.267 0.688 1.00 96.62 81 ASP A N 1
ATOM 661 C CA . ASP A 1 81 ? 7.237 -0.902 0.508 1.00 96.62 81 ASP A CA 1
ATOM 662 C C . ASP A 1 81 ? 6.426 -2.107 0.006 1.00 96.62 81 ASP A C 1
ATOM 664 O O . ASP A 1 81 ? 5.428 -2.476 0.627 1.00 96.62 81 ASP A O 1
ATOM 668 N N . ARG A 1 82 ? 6.914 -2.767 -1.059 1.00 92.38 82 ARG A N 1
ATOM 669 C CA . ARG A 1 82 ? 6.221 -3.794 -1.876 1.00 92.38 82 ARG A CA 1
ATOM 670 C C . ARG A 1 82 ? 5.598 -4.977 -1.113 1.00 92.38 82 ARG A C 1
ATOM 672 O O . ARG A 1 82 ? 4.806 -5.712 -1.682 1.00 92.38 82 ARG A O 1
ATOM 679 N N . ARG A 1 83 ? 5.937 -5.182 0.161 1.00 92.38 83 ARG A N 1
ATOM 680 C CA . ARG A 1 83 ? 5.446 -6.290 1.008 1.00 92.38 83 ARG A CA 1
ATOM 681 C C . ARG A 1 83 ? 4.971 -5.840 2.387 1.00 92.38 83 ARG A C 1
ATOM 683 O O . ARG A 1 83 ? 4.980 -6.624 3.329 1.00 92.38 83 ARG A O 1
ATOM 690 N N . SER A 1 84 ? 4.698 -4.551 2.538 1.00 96.62 84 SER A N 1
ATO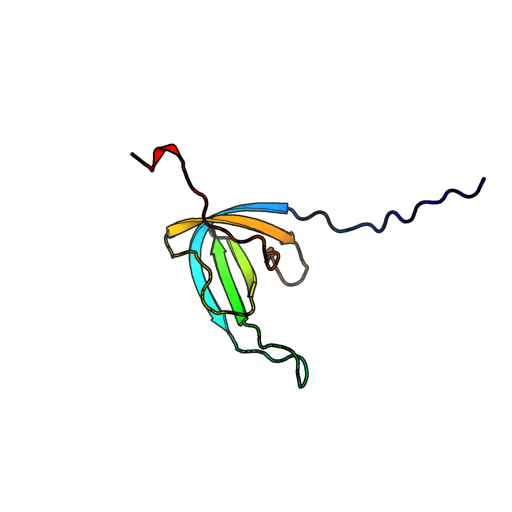M 691 C CA . SER A 1 84 ? 4.348 -3.982 3.839 1.00 96.62 84 SER A CA 1
ATOM 692 C C . SER A 1 84 ? 2.877 -3.637 3.979 1.00 96.62 84 SER A C 1
ATOM 694 O O . SER A 1 84 ? 2.446 -3.470 5.111 1.00 96.62 84 SER A O 1
ATOM 696 N N . LEU A 1 85 ? 2.140 -3.527 2.871 1.00 97.88 85 LEU A N 1
ATOM 697 C CA . LEU A 1 85 ? 0.713 -3.240 2.898 1.00 97.88 85 LEU A CA 1
ATOM 698 C C . LEU A 1 85 ? -0.037 -4.438 3.480 1.00 97.88 85 LEU A C 1
ATOM 700 O O . LEU A 1 85 ? 0.138 -5.564 3.017 1.00 97.88 85 LEU A O 1
ATOM 704 N N . GLY A 1 86 ? -0.861 -4.189 4.490 1.00 97.06 86 GLY A N 1
ATOM 705 C CA . GLY A 1 86 ? -1.737 -5.202 5.057 1.00 97.06 86 GLY A CA 1
ATOM 706 C C . GLY A 1 86 ? -2.926 -4.589 5.777 1.00 97.06 86 GLY A C 1
ATOM 707 O O . GLY A 1 86 ? -2.872 -3.447 6.237 1.00 97.06 86 GLY A O 1
ATOM 708 N N . LYS A 1 87 ? -3.998 -5.372 5.893 1.00 96.44 87 LYS A N 1
ATOM 709 C CA . LYS A 1 87 ? -5.176 -5.026 6.688 1.00 96.44 87 LYS A CA 1
ATOM 710 C C . LYS A 1 87 ? -4.814 -5.021 8.171 1.00 96.44 87 LYS A C 1
ATOM 712 O O . LYS A 1 87 ? -4.216 -5.968 8.683 1.00 96.44 87 LYS A O 1
ATOM 717 N N . TRP A 1 88 ? -5.169 -3.954 8.870 1.00 95.50 88 TRP A N 1
ATOM 718 C CA . TRP A 1 88 ? -5.119 -3.915 10.322 1.00 95.50 88 TRP A CA 1
ATOM 719 C C . TRP A 1 88 ? -6.287 -4.727 10.879 1.00 95.50 88 TRP A C 1
ATOM 721 O O . TRP A 1 88 ? -7.439 -4.506 10.515 1.00 95.50 88 TRP A O 1
ATOM 731 N N . ILE A 1 89 ? -5.975 -5.669 11.763 1.00 91.62 89 ILE A N 1
ATOM 732 C CA . ILE A 1 89 ? -6.947 -6.586 12.352 1.00 91.62 89 ILE A CA 1
ATOM 733 C C . ILE A 1 89 ? -7.090 -6.237 13.831 1.00 91.62 89 ILE A C 1
ATOM 735 O O . ILE A 1 89 ? -6.110 -6.296 14.576 1.00 91.62 89 ILE A O 1
ATOM 739 N N . ASP A 1 90 ? -8.306 -5.891 14.249 1.00 87.75 90 ASP A N 1
ATOM 740 C CA . ASP A 1 90 ? -8.641 -5.757 15.663 1.00 87.75 90 ASP A CA 1
ATOM 741 C C . ASP A 1 90 ? -9.064 -7.125 16.224 1.00 87.75 90 ASP A C 1
ATOM 743 O O . ASP A 1 90 ? -10.099 -7.652 15.805 1.00 87.75 90 ASP A O 1
ATOM 747 N N . PRO A 1 91 ? -8.315 -7.722 17.168 1.00 84.56 91 PRO A N 1
ATOM 748 C CA . PRO A 1 91 ? -8.695 -8.997 17.767 1.00 84.56 91 PRO A CA 1
ATOM 749 C C . PRO A 1 91 ? -10.041 -8.941 18.504 1.00 84.56 91 PRO A C 1
ATOM 751 O O . PRO A 1 91 ? -10.708 -9.966 18.590 1.00 84.56 91 PRO A O 1
ATOM 754 N N . ALA A 1 92 ? -10.476 -7.774 18.993 1.00 85.31 92 ALA A N 1
ATOM 755 C CA . ALA A 1 92 ? -11.777 -7.627 19.648 1.00 85.31 92 ALA A CA 1
ATOM 756 C C . ALA A 1 92 ? -12.960 -7.678 18.665 1.00 85.31 92 ALA A C 1
ATOM 758 O O . ALA A 1 92 ? -14.102 -7.839 19.086 1.00 85.31 92 ALA A O 1
ATOM 759 N N . SER A 1 93 ? -12.698 -7.557 17.359 1.00 76.38 93 SER A N 1
ATOM 760 C CA . SER A 1 93 ? -13.730 -7.672 16.321 1.00 76.38 93 SER A CA 1
ATOM 761 C C . SER A 1 93 ? -14.116 -9.123 16.005 1.00 76.38 93 SER A C 1
ATOM 763 O O . SER A 1 93 ? -15.068 -9.344 15.260 1.00 76.38 93 SER A O 1
ATOM 765 N N . PHE A 1 94 ? -13.412 -10.113 16.565 1.00 73.31 94 PHE A N 1
ATOM 766 C CA . PHE A 1 94 ? -13.743 -11.533 16.437 1.00 73.31 94 PHE A CA 1
ATOM 767 C C . PHE A 1 94 ? -14.431 -11.987 17.726 1.00 73.31 94 PHE A C 1
ATOM 769 O O . PHE A 1 94 ? -13.765 -12.237 18.730 1.00 73.31 94 PHE A O 1
ATOM 776 N N . SER A 1 95 ? -15.766 -12.041 17.702 1.00 64.88 95 SER A N 1
ATOM 777 C CA . SER A 1 95 ? -16.587 -12.618 18.775 1.00 64.88 95 SER A CA 1
ATOM 778 C C . SER A 1 95 ? -16.989 -14.053 18.473 1.00 64.88 95 SER A C 1
ATOM 780 O O . SER A 1 95 ? -17.087 -14.412 17.279 1.00 64.88 95 SER A O 1
#

pLDDT: mean 90.8, std 12.49, range [43.44, 98.5]

Sequence (95 aa):
MARGGFRRNKIQKQQGKGTLETVKTEGPFIEWVGKPEYYRHYLTIDGNEYRYESDTTDLGVELGDMVVFRYIDHKDGLIIDRRSLGKWIDPASFS